Protein AF-A0A497MH89-F1 (afdb_monomer_lite)

Radius of gyration: 19.19 Å; chains: 1; bounding box: 45×51×40 Å

Secondary structure (DSSP, 8-state):
-HHHHHHHHHT----TT---EEEEEEE-TTS--EEEEEEETTSS-----HHHHHHHHHHHSSHHHHHHHHHTTS-B-HHHHHHHHHHHH--HHHHHHHHHHTTSEEE-TTT--EEE-HHHHHHHHHHHHHHHHHHHHHTTS-----

Foldseek 3Di:
DVVVVQVVLVVVPPPPPDKDKDKDWDDDVPDLDIDIDIDIPVDDPDPDDPVVVVLVCVLVVDPLLLVCLVVQQPWAAPVVVCVVDCVPPNDPVVNQVSCVVVVQKDQDDPPRTIHGDPVVVVVNVVVVVVVVVVVVSVPPPPDDDD

Structure (mmCIF, N/CA/C/O backbone):
data_AF-A0A497MH89-F1
#
_entry.id   AF-A0A497MH89-F1
#
loop_
_atom_site.group_PDB
_atom_site.id
_atom_site.type_symbol
_atom_site.label_atom_id
_atom_site.label_alt_id
_atom_site.label_comp_id
_atom_site.label_asym_id
_atom_site.label_entity_id
_atom_site.label_seq_id
_atom_site.pdbx_PDB_ins_code
_atom_site.Cartn_x
_atom_site.Cartn_y
_atom_site.Cartn_z
_atom_site.occupancy
_atom_site.B_iso_or_equiv
_atom_site.auth_seq_id
_atom_site.auth_comp_id
_atom_site.auth_asym_id
_atom_site.auth_atom_id
_atom_site.pdbx_PDB_model_num
ATOM 1 N N . MET A 1 1 ? 23.785 -9.606 -19.431 1.00 60.00 1 MET A N 1
ATOM 2 C CA . MET A 1 1 ? 23.721 -9.889 -17.971 1.00 60.00 1 MET A CA 1
ATOM 3 C C . MET A 1 1 ? 22.308 -9.696 -17.414 1.00 60.00 1 MET A C 1
ATOM 5 O O . MET A 1 1 ? 21.828 -10.592 -16.731 1.00 60.00 1 MET A O 1
ATOM 9 N N . LEU A 1 2 ? 21.614 -8.603 -17.753 1.00 65.38 2 LEU A N 1
ATOM 10 C CA . LEU A 1 2 ? 20.214 -8.354 -17.368 1.00 65.38 2 LEU A CA 1
ATOM 11 C C . LEU A 1 2 ? 19.241 -9.452 -17.816 1.00 65.38 2 LEU A C 1
ATOM 13 O O . LEU A 1 2 ? 18.473 -9.941 -16.995 1.00 65.38 2 LEU A O 1
ATOM 17 N N . ASP A 1 3 ? 19.366 -9.960 -19.045 1.00 69.44 3 ASP A N 1
ATOM 18 C CA . ASP A 1 3 ? 18.550 -11.095 -19.505 1.00 69.44 3 ASP A CA 1
ATOM 19 C C . ASP A 1 3 ? 18.712 -12.339 -18.636 1.00 69.44 3 ASP A C 1
ATOM 21 O O . ASP A 1 3 ? 17.792 -13.137 -18.512 1.00 69.44 3 ASP A O 1
ATOM 25 N N . ARG A 1 4 ? 19.880 -12.531 -18.008 1.00 70.62 4 ARG A N 1
ATOM 26 C CA . ARG A 1 4 ? 20.085 -13.632 -17.061 1.00 70.62 4 ARG A CA 1
ATOM 27 C C . ARG A 1 4 ? 19.300 -13.389 -15.777 1.00 70.62 4 ARG A C 1
ATOM 29 O O . ARG A 1 4 ? 18.689 -14.333 -15.304 1.00 70.62 4 ARG A O 1
ATOM 36 N N . ILE A 1 5 ? 19.269 -12.160 -15.262 1.00 69.56 5 ILE A N 1
ATOM 37 C CA . ILE A 1 5 ? 18.482 -11.781 -14.079 1.00 69.56 5 ILE A CA 1
ATOM 38 C C . ILE A 1 5 ? 16.981 -11.934 -14.364 1.00 69.56 5 ILE A C 1
ATOM 40 O O . ILE A 1 5 ? 16.288 -12.605 -13.606 1.00 69.56 5 ILE A O 1
ATOM 44 N N . PHE A 1 6 ? 16.493 -11.430 -15.500 1.00 73.56 6 PHE A N 1
ATOM 45 C CA . PHE A 1 6 ? 15.094 -11.599 -15.908 1.00 73.56 6 PHE A CA 1
ATOM 46 C C . PHE A 1 6 ? 14.734 -13.069 -16.182 1.00 73.56 6 PHE A C 1
ATOM 48 O O . PHE A 1 6 ? 13.656 -13.529 -15.809 1.00 73.56 6 PHE A O 1
ATOM 55 N N . ARG A 1 7 ? 15.640 -13.856 -16.784 1.00 75.19 7 ARG A N 1
ATOM 56 C CA . ARG A 1 7 ? 15.451 -15.310 -16.937 1.00 75.19 7 ARG A CA 1
ATOM 57 C C . ARG A 1 7 ? 15.469 -16.036 -15.596 1.00 75.19 7 ARG A C 1
ATOM 59 O O . ARG A 1 7 ? 14.688 -16.961 -15.429 1.00 75.19 7 ARG A O 1
ATOM 66 N N . MET A 1 8 ? 16.331 -15.645 -14.659 1.00 70.12 8 MET A N 1
ATOM 67 C CA . MET A 1 8 ? 16.365 -16.210 -13.308 1.00 70.12 8 MET A CA 1
ATOM 68 C C . MET A 1 8 ? 15.074 -15.901 -12.559 1.00 70.12 8 MET A C 1
ATOM 70 O O . MET A 1 8 ? 14.519 -16.811 -11.969 1.00 70.12 8 MET A O 1
ATOM 74 N N . GLN A 1 9 ? 14.545 -14.680 -12.669 1.00 73.25 9 GLN A N 1
ATOM 75 C CA . GLN A 1 9 ? 13.251 -14.303 -12.097 1.00 73.25 9 GLN A CA 1
ATOM 76 C C . GLN A 1 9 ? 12.125 -15.221 -12.595 1.00 73.25 9 GLN A C 1
ATOM 78 O O . GLN A 1 9 ? 11.380 -15.769 -11.791 1.00 73.25 9 GLN A O 1
ATOM 83 N N . LYS A 1 10 ? 12.056 -15.461 -13.911 1.00 68.56 10 LYS A N 1
ATOM 84 C CA . LYS A 1 10 ? 11.076 -16.374 -14.531 1.00 68.56 10 LYS A CA 1
ATOM 85 C C . LYS A 1 10 ? 11.295 -17.849 -14.187 1.00 68.56 10 LYS A C 1
ATOM 87 O O . LYS A 1 10 ? 10.377 -18.647 -14.320 1.00 68.56 10 LYS A O 1
ATOM 92 N N . LYS A 1 11 ? 12.520 -18.209 -13.801 1.00 70.31 11 LYS A N 1
ATOM 93 C CA . LYS A 1 11 ? 12.919 -19.553 -13.368 1.00 70.31 11 LYS A CA 1
ATOM 94 C C . LYS A 1 11 ? 12.973 -19.681 -11.846 1.00 70.31 11 LYS A C 1
ATOM 96 O O . LYS A 1 11 ? 13.449 -20.708 -11.368 1.00 70.31 11 LYS A O 1
ATOM 101 N N . THR A 1 12 ? 12.548 -18.657 -11.098 1.00 64.94 12 THR A N 1
ATOM 102 C CA . THR A 1 12 ? 12.485 -18.720 -9.636 1.00 64.94 12 THR A CA 1
ATOM 103 C C . THR A 1 12 ? 11.597 -19.909 -9.302 1.00 64.94 12 THR A C 1
ATOM 105 O O . THR A 1 12 ? 10.442 -19.905 -9.737 1.00 64.94 12 THR A O 1
ATOM 108 N N . PRO A 1 13 ? 12.122 -20.947 -8.627 1.00 60.12 13 PRO A N 1
ATOM 109 C CA . PRO A 1 13 ? 11.322 -22.115 -8.313 1.00 60.12 13 PRO A CA 1
ATOM 110 C C . PRO A 1 13 ? 10.107 -21.655 -7.515 1.00 60.12 13 PRO A C 1
ATOM 112 O O . PRO A 1 13 ? 10.229 -20.805 -6.629 1.00 60.12 13 PRO A O 1
ATOM 115 N N . THR A 1 14 ? 8.935 -22.180 -7.863 1.00 64.50 14 THR A N 1
ATOM 116 C CA . THR A 1 14 ? 7.748 -22.038 -7.027 1.00 64.50 14 THR A CA 1
ATOM 117 C C . THR A 1 14 ? 8.122 -22.513 -5.631 1.00 64.50 14 THR A C 1
ATOM 119 O O . THR A 1 14 ? 8.507 -23.666 -5.439 1.00 64.50 14 THR A O 1
ATOM 122 N N . VAL A 1 15 ? 8.087 -21.599 -4.664 1.00 72.62 15 VAL A N 1
ATOM 123 C CA . VAL A 1 15 ? 8.239 -21.969 -3.261 1.00 72.62 15 VAL A CA 1
ATOM 124 C C . VAL A 1 15 ? 6.911 -22.595 -2.867 1.00 72.62 15 VAL A C 1
ATOM 126 O O . VAL A 1 15 ? 5.868 -21.954 -2.991 1.00 72.62 15 VAL A O 1
ATOM 129 N N . GLU A 1 16 ? 6.946 -23.871 -2.492 1.00 76.44 16 GLU A N 1
ATOM 130 C CA . GLU A 1 16 ? 5.747 -24.668 -2.243 1.00 76.44 16 GLU A CA 1
ATOM 131 C C . GLU A 1 16 ? 4.806 -23.953 -1.261 1.00 76.44 16 GLU A C 1
ATOM 133 O O . GLU A 1 16 ? 5.220 -23.523 -0.185 1.00 76.44 16 GLU A O 1
ATOM 138 N N . GLY A 1 17 ? 3.547 -23.774 -1.671 1.00 78.00 17 GLY A N 1
ATOM 139 C CA . GLY A 1 17 ? 2.521 -23.100 -0.872 1.00 78.00 17 GLY A CA 1
ATOM 140 C C . GLY A 1 17 ? 2.512 -21.566 -0.923 1.00 78.00 17 GLY A C 1
ATOM 141 O O . GLY A 1 17 ? 1.714 -20.969 -0.202 1.00 78.00 17 GLY A O 1
ATOM 142 N N . TYR A 1 18 ? 3.340 -20.913 -1.751 1.00 80.56 18 TYR A N 1
ATOM 143 C CA . TYR A 1 18 ? 3.378 -19.448 -1.856 1.00 80.56 18 TYR A CA 1
ATOM 144 C C . TYR A 1 18 ? 3.125 -18.926 -3.272 1.00 80.56 18 TYR A C 1
ATOM 146 O O . TYR A 1 18 ? 3.789 -19.317 -4.234 1.00 80.56 18 TYR A O 1
ATOM 154 N N . ASP A 1 19 ? 2.251 -17.924 -3.360 1.00 82.81 19 ASP A N 1
ATOM 155 C CA . ASP A 1 19 ? 2.195 -17.020 -4.502 1.00 82.81 19 ASP A CA 1
ATOM 156 C C . ASP A 1 19 ? 3.253 -15.921 -4.349 1.00 82.81 19 ASP A C 1
ATOM 158 O O . ASP A 1 19 ? 3.323 -15.218 -3.337 1.00 82.81 19 ASP A O 1
ATOM 162 N N . ILE A 1 20 ? 4.100 -15.770 -5.363 1.00 81.94 20 ILE A N 1
ATOM 163 C CA . ILE A 1 20 ? 5.219 -14.835 -5.386 1.00 81.94 20 ILE A CA 1
ATOM 164 C C . ILE A 1 20 ? 4.952 -13.793 -6.462 1.00 81.94 20 ILE A C 1
ATOM 166 O O . ILE A 1 20 ? 4.691 -14.139 -7.611 1.00 81.94 20 ILE A O 1
ATOM 170 N N . TRP A 1 21 ? 5.104 -12.517 -6.109 1.00 84.88 21 TRP A N 1
ATOM 171 C CA . TRP A 1 21 ? 5.165 -11.393 -7.042 1.00 84.88 21 TRP A CA 1
ATOM 172 C C . TRP A 1 21 ? 6.534 -10.737 -6.941 1.00 84.88 21 TRP A C 1
ATOM 174 O O . TRP A 1 21 ? 7.057 -10.528 -5.847 1.00 84.88 21 TRP A O 1
ATOM 184 N N . SER A 1 22 ? 7.123 -10.385 -8.079 1.00 83.38 22 SER A N 1
ATOM 185 C CA . SER A 1 22 ? 8.404 -9.687 -8.111 1.00 83.38 22 SER A CA 1
ATOM 186 C C . SER A 1 22 ? 8.448 -8.659 -9.231 1.00 83.38 22 SER A C 1
ATOM 188 O O . SER A 1 22 ? 7.944 -8.875 -10.334 1.00 83.38 22 SER A O 1
ATOM 190 N N . VAL A 1 23 ? 9.084 -7.532 -8.931 1.00 85.94 23 VAL A N 1
ATOM 191 C CA . VAL A 1 23 ? 9.356 -6.448 -9.870 1.00 85.94 23 VAL A CA 1
ATOM 192 C C . VAL A 1 23 ? 10.864 -6.253 -9.899 1.00 85.94 23 VAL A C 1
ATOM 194 O O . VAL A 1 23 ? 11.498 -6.141 -8.852 1.00 85.94 23 VAL A O 1
ATOM 197 N N . ILE A 1 24 ? 11.438 -6.230 -11.096 1.00 84.62 24 ILE A N 1
ATOM 198 C CA . ILE A 1 24 ? 12.845 -5.921 -11.318 1.00 84.62 24 ILE A CA 1
ATOM 199 C C . ILE A 1 24 ? 12.916 -4.576 -12.010 1.00 84.62 24 ILE A C 1
ATOM 201 O O . ILE A 1 24 ? 12.303 -4.365 -13.055 1.00 84.62 24 ILE A O 1
ATOM 205 N N . ILE A 1 25 ? 13.689 -3.679 -11.414 1.00 87.06 25 ILE A N 1
ATOM 206 C CA . ILE A 1 25 ? 14.030 -2.389 -11.990 1.00 87.06 25 ILE A CA 1
ATOM 207 C C . ILE A 1 25 ? 15.541 -2.270 -11.909 1.00 87.06 25 ILE A C 1
ATOM 209 O O . ILE A 1 25 ? 16.116 -2.331 -10.823 1.00 87.06 25 ILE A O 1
ATOM 213 N N . ALA A 1 26 ? 16.184 -2.141 -13.061 1.00 86.62 26 ALA A N 1
ATOM 214 C CA . ALA A 1 26 ? 17.627 -2.078 -13.157 1.00 86.62 26 ALA A CA 1
ATOM 215 C C . ALA A 1 26 ? 18.036 -0.885 -14.011 1.00 86.62 26 ALA A C 1
ATOM 217 O O . ALA A 1 26 ? 17.551 -0.710 -15.125 1.00 86.62 26 ALA A O 1
ATOM 218 N N . LYS A 1 27 ? 18.948 -0.074 -13.482 1.00 86.19 27 LYS A N 1
ATOM 219 C CA . LYS A 1 27 ? 19.588 1.024 -14.200 1.00 86.19 27 LYS A CA 1
ATOM 220 C C . LYS A 1 27 ? 21.017 0.612 -14.523 1.00 86.19 27 LYS A C 1
ATOM 222 O O . LYS A 1 27 ? 21.725 0.118 -13.645 1.00 86.19 27 LYS A O 1
ATOM 227 N N . GLU A 1 28 ? 21.445 0.829 -15.756 1.00 84.44 28 GLU A N 1
ATOM 228 C CA . GLU A 1 28 ? 22.837 0.612 -16.135 1.00 84.44 28 GLU A CA 1
ATOM 229 C C . GLU A 1 28 ? 23.758 1.629 -15.428 1.00 84.44 28 GLU A C 1
ATOM 231 O O . GLU A 1 28 ? 23.399 2.795 -15.200 1.00 84.44 28 GLU A O 1
ATOM 236 N N . ARG A 1 29 ? 24.944 1.171 -15.003 1.00 78.75 29 ARG A N 1
ATOM 237 C CA . ARG A 1 29 ? 25.930 2.045 -14.352 1.00 78.75 29 ARG A CA 1
ATOM 238 C C . ARG A 1 29 ? 26.39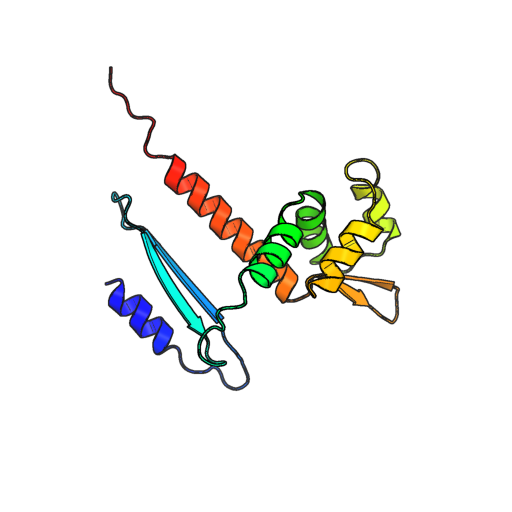2 3.078 -15.388 1.00 78.75 29 ARG A C 1
ATOM 240 O O . ARG A 1 29 ? 26.641 2.718 -16.528 1.00 78.75 29 ARG A O 1
ATOM 247 N N . ASP A 1 30 ? 26.398 4.353 -15.005 1.00 82.00 30 ASP A N 1
ATOM 248 C CA . ASP A 1 30 ? 26.803 5.488 -15.859 1.00 82.00 30 ASP A CA 1
ATOM 249 C C . ASP A 1 30 ? 25.933 5.769 -17.103 1.00 82.00 30 ASP A C 1
ATOM 251 O O . ASP A 1 30 ? 26.228 6.674 -17.876 1.00 82.00 30 ASP A O 1
ATOM 255 N N . SER A 1 31 ? 24.797 5.081 -17.251 1.00 80.31 31 SER A N 1
ATOM 256 C CA . SER A 1 31 ? 23.819 5.298 -18.325 1.00 80.31 31 SER A CA 1
ATOM 257 C C . SER A 1 31 ? 22.454 5.710 -17.751 1.00 80.31 31 SER A C 1
ATOM 259 O O . SER A 1 31 ? 22.086 5.265 -16.654 1.00 80.31 31 SER A O 1
ATOM 261 N N . PRO A 1 32 ? 21.678 6.574 -18.435 1.00 78.44 32 PRO A N 1
ATOM 262 C CA . PRO A 1 32 ? 20.311 6.899 -18.029 1.00 78.44 32 PRO A CA 1
ATOM 263 C C . PRO A 1 32 ? 19.327 5.755 -18.324 1.00 78.44 32 PRO A C 1
ATOM 265 O O . PRO A 1 32 ? 18.171 5.831 -17.915 1.00 78.44 32 PRO A O 1
ATOM 268 N N . HIS A 1 33 ? 19.762 4.705 -19.029 1.00 82.88 33 HIS A N 1
ATOM 269 C CA . HIS A 1 33 ? 18.898 3.607 -19.433 1.00 82.88 33 HIS A CA 1
ATOM 270 C C . HIS A 1 33 ? 18.422 2.781 -18.229 1.00 82.88 33 HIS A C 1
ATOM 272 O O . HIS A 1 33 ? 19.213 2.349 -17.382 1.00 82.88 33 HIS A O 1
ATOM 278 N N . VAL A 1 34 ? 17.109 2.543 -18.185 1.00 84.56 34 VAL A N 1
ATOM 279 C CA . VAL A 1 34 ? 16.436 1.722 -17.177 1.00 84.56 34 VAL A CA 1
ATOM 280 C C . VAL A 1 34 ? 15.702 0.590 -17.881 1.00 84.56 34 VAL A C 1
ATOM 282 O O . VAL A 1 34 ? 14.885 0.825 -18.767 1.00 84.56 34 VAL A O 1
ATOM 285 N N . SER A 1 35 ? 15.962 -0.637 -17.447 1.00 85.88 35 SER A N 1
ATOM 286 C CA . SER A 1 35 ? 15.225 -1.830 -17.851 1.00 85.88 35 SER A CA 1
ATOM 287 C C . SER A 1 35 ? 14.308 -2.278 -16.716 1.00 85.88 35 SER A C 1
ATOM 289 O O . SER A 1 35 ? 14.693 -2.256 -15.543 1.00 85.88 35 SER A O 1
ATOM 291 N N . THR A 1 36 ? 13.098 -2.716 -17.056 1.00 86.75 36 THR A N 1
ATOM 292 C CA . THR A 1 36 ? 12.097 -3.168 -16.083 1.00 86.75 36 THR A CA 1
ATOM 293 C C . THR A 1 36 ? 11.527 -4.533 -16.460 1.00 86.75 36 THR A C 1
ATOM 295 O O . THR A 1 36 ? 11.570 -4.952 -17.615 1.00 86.75 36 THR A O 1
ATOM 298 N N . GLY A 1 37 ? 11.000 -5.248 -15.469 1.00 82.88 37 GLY A N 1
ATOM 299 C CA . GLY A 1 37 ? 10.315 -6.521 -15.662 1.00 82.88 37 GLY A CA 1
ATOM 300 C C . GLY A 1 37 ? 9.488 -6.904 -14.441 1.00 82.88 37 GLY A C 1
ATOM 301 O O . GLY A 1 37 ? 9.749 -6.449 -13.328 1.00 82.88 37 GLY A O 1
ATOM 302 N N . CYS A 1 38 ? 8.479 -7.74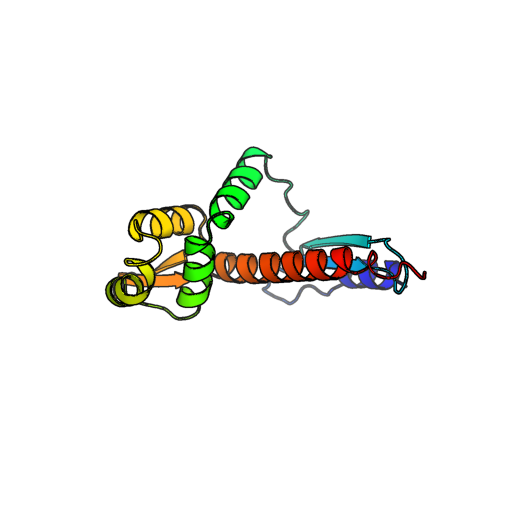4 -14.641 1.00 82.81 38 CYS A N 1
ATOM 303 C CA . CYS A 1 38 ? 7.643 -8.270 -13.569 1.00 82.81 38 CYS A CA 1
ATOM 304 C C . CYS A 1 38 ? 7.400 -9.771 -13.756 1.00 82.81 38 CYS A C 1
ATOM 306 O O . CYS A 1 38 ? 7.473 -10.296 -14.869 1.00 82.81 38 CYS A O 1
ATOM 308 N N . PHE A 1 39 ? 7.143 -10.460 -12.650 1.00 81.88 39 PHE A N 1
ATOM 309 C CA . PHE A 1 39 ? 6.850 -11.887 -12.619 1.00 81.88 39 PHE A CA 1
ATOM 310 C C . PHE A 1 39 ? 5.879 -12.191 -11.483 1.00 81.88 39 PHE A C 1
ATOM 312 O O . PHE A 1 39 ? 5.987 -11.607 -10.401 1.00 81.88 39 PHE A O 1
ATOM 319 N N . SER A 1 40 ? 4.962 -13.124 -11.728 1.00 82.88 40 SER A N 1
ATOM 320 C CA . SER A 1 40 ? 4.098 -13.690 -10.703 1.00 82.88 40 SER A CA 1
ATOM 321 C C . SER A 1 40 ? 3.960 -15.200 -10.895 1.00 82.88 40 SER A C 1
ATOM 323 O O . SER A 1 40 ? 3.807 -15.662 -12.025 1.00 82.88 40 SER A O 1
ATOM 325 N N . THR A 1 41 ? 4.022 -15.970 -9.805 1.00 81.56 41 THR A N 1
ATOM 326 C CA . THR A 1 41 ? 3.714 -17.414 -9.832 1.00 81.56 41 THR A CA 1
ATOM 327 C C . THR A 1 41 ? 2.212 -17.686 -9.823 1.00 81.56 41 THR A C 1
ATOM 329 O O . THR A 1 41 ? 1.801 -18.765 -10.233 1.00 81.56 41 THR A O 1
ATOM 332 N N . ALA A 1 42 ? 1.398 -16.700 -9.429 1.00 79.00 42 ALA A N 1
ATOM 333 C CA . ALA A 1 42 ? -0.062 -16.786 -9.423 1.00 79.00 42 ALA A CA 1
ATOM 334 C C . ALA A 1 42 ? -0.687 -16.631 -10.828 1.00 79.00 42 ALA A C 1
ATOM 336 O O . ALA A 1 42 ? -1.907 -16.669 -10.972 1.00 79.00 42 ALA A O 1
ATOM 337 N N . GLY A 1 43 ? 0.131 -16.421 -11.869 1.00 73.69 43 GLY A N 1
ATOM 338 C CA . GLY A 1 43 ? -0.305 -16.242 -13.255 1.00 73.69 43 GLY A CA 1
ATOM 339 C C . GLY A 1 43 ? 0.252 -14.976 -13.907 1.00 73.69 43 GLY A C 1
ATOM 340 O O . GLY A 1 43 ? 1.148 -14.317 -13.380 1.00 73.69 43 GLY A O 1
ATOM 341 N N . ILE A 1 44 ? -0.267 -14.631 -15.089 1.00 63.78 44 ILE A N 1
ATOM 342 C CA . ILE A 1 44 ? 0.091 -13.376 -15.765 1.00 63.78 44 ILE A CA 1
ATOM 343 C C . ILE A 1 44 ? -0.333 -12.218 -14.850 1.00 63.78 44 ILE A C 1
ATOM 345 O O . ILE A 1 44 ? -1.490 -12.209 -14.422 1.00 63.78 44 ILE A O 1
ATOM 349 N N . PRO A 1 45 ? 0.557 -11.249 -14.547 1.00 66.62 45 PRO A N 1
ATOM 350 C CA . PRO A 1 45 ? 0.172 -10.048 -13.825 1.00 66.62 45 PRO A CA 1
ATOM 351 C C . PRO A 1 45 ? -1.042 -9.431 -14.512 1.00 66.62 45 PRO A C 1
ATOM 353 O O . PRO A 1 45 ? -0.969 -9.027 -15.672 1.00 66.62 45 PRO A O 1
ATOM 356 N N . HIS A 1 46 ? -2.174 -9.433 -13.814 1.00 68.94 46 HIS A N 1
ATOM 357 C CA . HIS A 1 46 ? -3.383 -8.805 -14.310 1.00 68.94 46 HIS A CA 1
ATOM 358 C C . HIS A 1 46 ? -3.055 -7.341 -14.611 1.00 68.94 46 HIS A C 1
ATOM 360 O O . HIS A 1 46 ? -2.435 -6.677 -13.780 1.00 68.94 46 HIS A O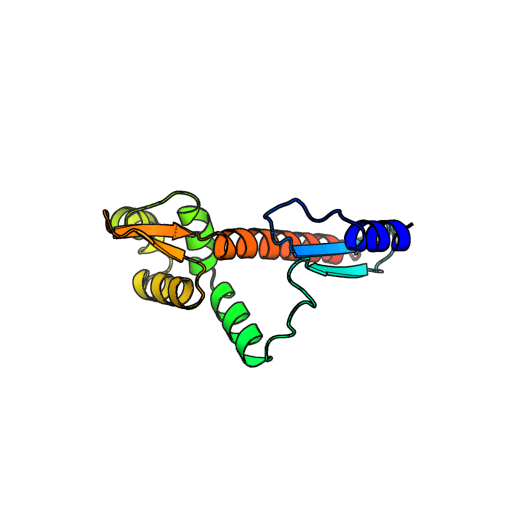 1
ATOM 366 N N . ASN A 1 47 ? -3.442 -6.852 -15.788 1.00 81.06 47 ASN A N 1
ATOM 367 C CA . ASN A 1 47 ? -3.429 -5.426 -16.090 1.00 81.06 47 ASN A CA 1
ATOM 368 C C . ASN A 1 47 ? -4.785 -4.875 -15.644 1.00 81.06 47 ASN A C 1
ATOM 370 O O . ASN A 1 47 ? -5.744 -4.977 -16.412 1.00 81.06 47 ASN A O 1
ATOM 374 N N . PRO A 1 48 ? -4.916 -4.380 -14.397 1.00 85.56 48 PRO A N 1
ATOM 375 C CA . PRO A 1 48 ? -6.173 -3.816 -13.939 1.00 85.56 48 PRO A CA 1
ATOM 376 C C . PRO A 1 48 ? -6.602 -2.642 -14.825 1.00 85.56 48 PRO A C 1
ATOM 378 O O . PRO A 1 48 ? -5.741 -1.969 -15.406 1.00 85.56 48 PRO A O 1
ATOM 381 N N . PRO A 1 49 ? -7.916 -2.377 -14.909 1.00 91.69 49 PRO A N 1
ATOM 382 C CA . PRO A 1 49 ? -8.436 -1.189 -15.566 1.00 91.69 49 PRO A CA 1
ATOM 383 C C . PRO A 1 49 ? -7.728 0.090 -15.081 1.00 91.69 49 PRO A C 1
ATOM 385 O O . PRO A 1 49 ? -7.370 0.186 -13.898 1.00 91.69 49 PRO A O 1
ATOM 388 N N . PRO A 1 50 ? -7.524 1.093 -15.954 1.00 93.56 50 PRO A N 1
ATOM 389 C CA . PRO A 1 50 ? -6.913 2.368 -15.576 1.00 93.56 50 PRO A CA 1
ATOM 390 C C . PRO A 1 50 ? -7.574 3.039 -14.366 1.00 93.56 50 PRO A C 1
ATOM 392 O O . PRO A 1 50 ? -6.888 3.657 -13.553 1.00 93.56 50 PRO A O 1
ATOM 395 N N . GLU A 1 51 ? -8.887 2.889 -14.211 1.00 94.12 51 GLU A N 1
ATOM 396 C CA . GLU A 1 51 ? -9.674 3.433 -13.105 1.00 94.12 51 GLU A CA 1
ATOM 397 C C . GLU A 1 51 ? -9.253 2.827 -11.762 1.00 94.12 51 GLU A C 1
ATOM 399 O O . GLU A 1 51 ? -9.110 3.543 -10.770 1.00 94.12 51 GLU A O 1
ATOM 404 N N . ASP A 1 52 ? -8.982 1.522 -11.725 1.00 91.00 52 ASP A N 1
ATOM 405 C CA . ASP A 1 52 ? -8.528 0.831 -10.517 1.00 91.00 52 ASP A CA 1
ATOM 406 C C . ASP A 1 52 ? -7.109 1.261 -10.134 1.00 91.00 52 ASP A C 1
ATOM 408 O O . ASP A 1 52 ? -6.819 1.494 -8.955 1.00 91.00 52 ASP A O 1
ATOM 412 N N . LEU A 1 53 ? -6.233 1.447 -11.127 1.00 91.88 53 LEU A N 1
ATOM 413 C CA . LEU A 1 53 ? -4.894 2.002 -10.917 1.00 91.88 53 LEU A CA 1
ATOM 414 C C . LEU A 1 53 ? -4.955 3.441 -10.401 1.00 91.88 53 LEU A C 1
ATOM 416 O O . LEU A 1 53 ? -4.230 3.791 -9.468 1.00 91.88 53 LEU A O 1
ATOM 420 N N . ALA A 1 54 ? -5.831 4.267 -10.972 1.00 93.88 54 ALA A N 1
ATOM 421 C CA . ALA A 1 54 ? -6.040 5.638 -10.531 1.00 93.88 54 ALA A CA 1
ATOM 422 C C . ALA A 1 54 ? -6.576 5.678 -9.096 1.00 93.88 54 ALA A C 1
ATOM 424 O O . ALA A 1 54 ? -6.062 6.437 -8.279 1.00 93.88 54 ALA A O 1
ATOM 425 N N . ASN A 1 55 ? -7.535 4.818 -8.749 1.00 91.94 55 ASN A N 1
ATOM 426 C CA . ASN A 1 55 ? -8.056 4.692 -7.388 1.00 91.94 55 ASN A CA 1
ATOM 427 C C . ASN A 1 55 ? -6.968 4.265 -6.393 1.00 91.94 55 ASN A C 1
ATOM 429 O O . ASN A 1 55 ? -6.869 4.831 -5.301 1.00 91.94 55 ASN A O 1
ATOM 433 N N . LEU A 1 56 ? -6.110 3.314 -6.774 1.00 92.69 56 LEU A N 1
ATOM 434 C CA . LEU A 1 56 ? -4.956 2.901 -5.978 1.00 92.69 56 LEU A CA 1
ATOM 435 C C . LEU A 1 56 ? -3.960 4.051 -5.771 1.00 92.69 56 LEU A C 1
ATOM 437 O O . LEU A 1 56 ? -3.540 4.313 -4.641 1.00 92.69 56 LEU A O 1
ATOM 441 N N . ALA A 1 57 ? -3.610 4.767 -6.839 1.00 94.06 57 ALA A N 1
ATOM 442 C CA . ALA A 1 57 ? -2.720 5.921 -6.770 1.00 94.06 57 ALA A CA 1
ATOM 443 C C . ALA A 1 57 ? -3.324 7.035 -5.902 1.00 94.06 57 ALA A C 1
ATOM 445 O O . ALA A 1 57 ? -2.663 7.553 -4.999 1.00 94.06 57 ALA A O 1
ATOM 446 N N . LEU A 1 58 ? -4.608 7.340 -6.100 1.00 93.88 58 LEU A N 1
ATOM 447 C CA . LEU A 1 58 ? -5.362 8.294 -5.296 1.00 93.88 58 LEU A CA 1
ATOM 448 C C . LEU A 1 58 ? -5.423 7.879 -3.834 1.00 93.88 58 LEU A C 1
ATOM 450 O O . LEU A 1 58 ? -5.422 8.767 -2.993 1.00 93.88 58 LEU A O 1
ATOM 454 N N . ALA A 1 59 ? -5.448 6.587 -3.499 1.00 94.19 59 ALA A N 1
ATOM 455 C CA . ALA A 1 59 ? -5.392 6.108 -2.119 1.00 94.19 59 ALA A CA 1
ATOM 456 C C . ALA A 1 59 ? -4.036 6.375 -1.444 1.00 94.19 59 ALA A C 1
ATOM 458 O O . ALA A 1 59 ? -3.975 6.604 -0.23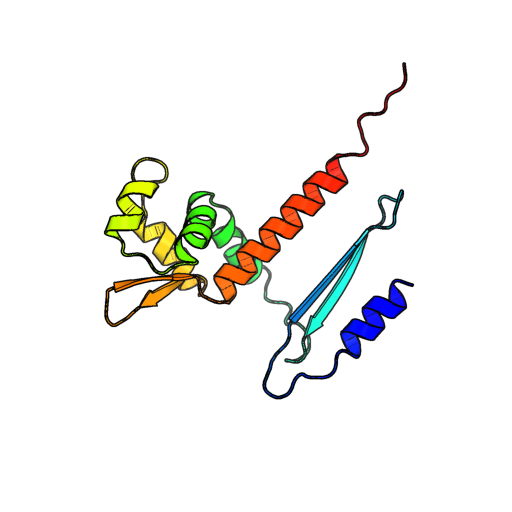7 1.00 94.19 59 ALA A O 1
ATOM 459 N N . LEU A 1 60 ? -2.952 6.398 -2.215 1.00 95.44 60 LEU A N 1
ATOM 460 C CA . LEU A 1 60 ? -1.590 6.597 -1.716 1.00 95.44 60 LEU A CA 1
ATOM 461 C C . LEU A 1 60 ? -1.110 8.053 -1.820 1.00 95.44 60 LEU A C 1
ATOM 463 O O . LEU A 1 60 ? -0.172 8.443 -1.133 1.00 95.44 60 LEU A O 1
ATOM 467 N N . ALA A 1 61 ? -1.782 8.895 -2.605 1.00 93.62 61 ALA A N 1
ATOM 468 C CA . ALA A 1 61 ? -1.339 10.257 -2.903 1.00 93.62 61 ALA A CA 1
ATOM 469 C C . ALA A 1 61 ? -1.341 11.237 -1.710 1.00 93.62 61 ALA A C 1
ATOM 471 O O . ALA A 1 61 ? -0.761 12.313 -1.811 1.00 93.62 61 ALA A O 1
ATOM 472 N N . HIS A 1 62 ? -1.983 10.909 -0.577 1.00 94.12 62 HIS A N 1
ATOM 473 C CA . HIS A 1 62 ? -2.063 11.842 0.561 1.00 94.12 62 HIS A CA 1
ATOM 474 C C . HIS A 1 62 ? -1.050 11.479 1.657 1.00 94.12 62 HIS A C 1
ATOM 476 O O . HIS A 1 62 ? -1.090 10.338 2.135 1.00 94.12 62 HIS A O 1
ATOM 482 N N . PRO A 1 63 ? -0.228 12.430 2.147 1.00 93.00 63 PRO A N 1
ATOM 483 C CA . PRO A 1 63 ? 0.811 12.170 3.147 1.00 93.00 63 PRO A CA 1
ATOM 484 C C . PRO A 1 63 ? 0.301 11.470 4.409 1.00 93.00 63 PRO A C 1
ATOM 486 O O . PRO A 1 63 ? 0.941 10.540 4.894 1.00 93.00 63 PRO A O 1
ATOM 489 N N . ALA A 1 64 ? -0.886 11.850 4.898 1.00 93.00 64 ALA A N 1
ATOM 490 C CA . ALA A 1 64 ? -1.486 11.230 6.080 1.00 93.00 64 ALA A CA 1
ATOM 491 C C . ALA A 1 64 ? -1.650 9.710 5.928 1.00 93.00 64 ALA A C 1
ATOM 493 O O . ALA A 1 64 ? -1.353 8.956 6.846 1.00 93.00 64 ALA A O 1
ATOM 494 N N . ARG A 1 65 ? -2.059 9.235 4.746 1.00 94.81 65 ARG A N 1
ATOM 495 C CA . ARG A 1 65 ? -2.263 7.801 4.495 1.00 94.81 65 ARG A CA 1
ATOM 496 C C . ARG A 1 65 ? -0.939 7.042 4.464 1.00 94.81 65 ARG A C 1
ATOM 498 O O . ARG A 1 65 ? -0.863 5.938 4.992 1.00 94.81 65 ARG A O 1
ATOM 505 N N . ILE A 1 66 ? 0.120 7.660 3.946 1.00 94.88 66 ILE A N 1
ATOM 506 C CA . ILE A 1 66 ? 1.470 7.083 3.979 1.00 94.88 66 ILE A CA 1
ATOM 507 C C . ILE A 1 66 ? 1.993 6.982 5.412 1.00 94.88 66 ILE A C 1
ATOM 509 O O . ILE A 1 66 ? 2.557 5.958 5.792 1.00 94.88 66 ILE A O 1
ATOM 513 N N . ILE A 1 67 ? 1.778 8.017 6.227 1.00 93.81 67 ILE A N 1
ATOM 514 C CA . ILE A 1 67 ? 2.162 7.992 7.642 1.00 93.81 67 ILE A CA 1
ATOM 515 C C . ILE A 1 67 ? 1.344 6.931 8.386 1.00 93.81 67 ILE A C 1
ATOM 517 O O . ILE A 1 67 ? 1.925 6.158 9.138 1.00 93.81 67 ILE A O 1
ATOM 521 N N . LEU A 1 68 ? 0.036 6.808 8.120 1.00 94.75 68 LEU A N 1
ATOM 522 C CA . LEU A 1 68 ? -0.800 5.791 8.765 1.00 94.75 68 LEU A CA 1
ATOM 523 C C . LEU A 1 68 ? -0.284 4.393 8.458 1.00 94.75 68 LEU A C 1
ATOM 525 O O . LEU A 1 68 ? -0.127 3.596 9.371 1.00 94.75 68 LEU A O 1
ATOM 529 N N . LEU A 1 69 ? 0.046 4.097 7.200 1.00 95.75 69 LEU A N 1
ATOM 530 C CA . LEU A 1 69 ? 0.615 2.798 6.849 1.00 95.75 69 LEU A CA 1
ATOM 531 C C . LEU A 1 69 ? 1.937 2.523 7.582 1.00 95.75 69 LEU A C 1
ATOM 533 O O . LEU A 1 69 ? 2.208 1.372 7.919 1.00 95.75 69 LEU A O 1
ATOM 537 N N . ARG A 1 70 ? 2.761 3.552 7.841 1.00 95.00 70 ARG A N 1
ATOM 538 C CA . ARG A 1 70 ? 4.021 3.409 8.594 1.00 95.00 70 ARG A CA 1
ATOM 539 C C . ARG A 1 70 ? 3.758 3.119 10.068 1.00 95.00 70 ARG A C 1
ATOM 541 O O . ARG A 1 70 ? 4.329 2.171 10.601 1.00 95.00 70 ARG A O 1
ATOM 548 N N . GLU A 1 71 ? 2.874 3.893 10.690 1.00 94.06 71 GLU A N 1
ATOM 549 C CA . GLU A 1 71 ? 2.492 3.740 12.097 1.00 94.06 71 GLU A CA 1
ATOM 550 C C . GLU A 1 71 ? 1.804 2.397 12.362 1.00 94.06 71 GLU A C 1
ATOM 552 O O . GLU A 1 71 ? 2.071 1.746 13.370 1.00 94.06 71 GLU A O 1
ATOM 557 N N . LEU A 1 72 ? 0.960 1.957 11.427 1.00 95.75 72 LEU A N 1
ATOM 558 C CA . LEU A 1 72 ? 0.156 0.741 11.528 1.00 95.75 72 LEU A CA 1
ATOM 559 C C . LEU A 1 72 ? 0.912 -0.536 11.146 1.00 95.75 72 LEU A C 1
ATOM 561 O O . LEU A 1 72 ? 0.309 -1.609 11.119 1.00 95.75 72 LEU A O 1
ATOM 565 N N . ARG A 1 73 ? 2.228 -0.470 10.892 1.00 94.62 73 ARG A N 1
ATOM 566 C CA . ARG A 1 73 ? 3.072 -1.681 10.846 1.00 94.62 73 ARG A CA 1
ATOM 567 C C . ARG A 1 73 ? 3.022 -2.449 12.168 1.00 94.62 73 ARG A C 1
ATOM 569 O O . ARG A 1 73 ? 3.215 -3.660 12.175 1.00 94.62 73 ARG A O 1
ATOM 576 N N . VAL A 1 74 ? 2.748 -1.738 13.260 1.00 93.06 74 VAL A N 1
ATOM 577 C CA . VAL A 1 74 ? 2.371 -2.292 14.559 1.00 93.06 74 VAL A CA 1
ATOM 578 C C . VAL A 1 74 ? 0.909 -1.929 14.803 1.00 93.06 74 VAL A C 1
ATOM 580 O O . VAL A 1 74 ? 0.503 -0.803 14.533 1.00 93.06 74 VAL A O 1
ATOM 583 N N . SER A 1 75 ? 0.102 -2.868 15.299 1.00 94.25 75 SER A N 1
ATOM 584 C CA . SER A 1 75 ? -1.321 -2.615 15.553 1.00 94.25 75 SER A CA 1
ATOM 585 C C . SER A 1 75 ? -1.513 -1.495 16.590 1.00 94.25 75 SER A C 1
ATOM 587 O O . SER A 1 75 ? -0.938 -1.595 17.680 1.00 94.25 75 SER A O 1
ATOM 589 N N . LYS A 1 76 ? -2.354 -0.494 16.309 1.00 94.62 76 LYS A N 1
ATOM 590 C CA . LYS A 1 76 ? -2.636 0.637 17.219 1.00 94.62 76 LYS A CA 1
ATOM 591 C C . LYS A 1 76 ? -4.130 0.891 17.390 1.00 94.62 76 LYS A C 1
ATOM 593 O O . LYS A 1 76 ? -4.913 0.665 16.468 1.00 94.62 76 LYS A O 1
ATOM 598 N N . TYR A 1 77 ? -4.532 1.379 18.558 1.00 93.12 77 TYR A N 1
ATOM 599 C CA . TYR A 1 77 ? -5.873 1.910 18.792 1.00 93.12 77 TYR A CA 1
ATOM 600 C C . TYR A 1 77 ? -6.055 3.271 18.116 1.00 93.12 77 TYR A C 1
ATOM 602 O O . TYR A 1 77 ? -5.099 4.010 17.889 1.00 93.12 77 TYR A O 1
ATOM 610 N N . VAL A 1 78 ? -7.310 3.637 17.850 1.00 91.12 78 VAL A N 1
ATOM 611 C CA . VAL A 1 78 ? -7.644 4.945 17.269 1.00 91.12 78 VAL A CA 1
ATOM 612 C C . VAL A 1 78 ? -7.172 6.092 18.157 1.00 91.12 78 VAL A C 1
ATOM 614 O O . VAL A 1 78 ? -6.561 7.024 17.653 1.00 91.12 78 VAL A O 1
ATOM 617 N N . SER A 1 79 ? -7.351 5.986 19.474 1.00 90.06 79 SER A N 1
ATOM 618 C CA . SER A 1 79 ? -6.907 7.006 20.432 1.00 90.06 79 SER A CA 1
ATOM 619 C C . SER A 1 79 ? -5.390 7.229 20.427 1.00 90.06 79 SER A C 1
ATOM 621 O O . SER A 1 79 ? -4.926 8.331 20.709 1.00 90.06 79 SER A O 1
ATOM 623 N N . GLU A 1 80 ? -4.598 6.204 20.095 1.00 90.81 80 GLU A N 1
ATOM 624 C CA . GLU A 1 80 ? -3.148 6.337 19.921 1.00 90.81 80 GLU A CA 1
ATOM 625 C C . GLU A 1 80 ? -2.811 7.074 18.624 1.00 90.81 80 GLU A C 1
ATOM 627 O O . GLU A 1 80 ? -1.896 7.891 18.601 1.00 90.81 80 GLU A O 1
ATOM 632 N N . LEU A 1 81 ? -3.563 6.805 17.553 1.00 90.25 81 LEU A N 1
ATOM 633 C CA . LEU A 1 81 ? -3.391 7.475 16.267 1.00 90.25 81 LEU A CA 1
ATOM 634 C C . LEU A 1 81 ? -3.816 8.942 16.349 1.00 90.25 81 LEU A C 1
ATOM 636 O O . LEU A 1 81 ? -3.079 9.795 15.871 1.00 90.25 81 LEU A O 1
ATOM 640 N N . GLU A 1 82 ? -4.953 9.252 16.979 1.00 87.81 82 GLU A N 1
ATOM 641 C CA . GLU A 1 82 ? -5.480 10.619 17.115 1.00 87.81 82 GLU A CA 1
ATOM 642 C C . GLU A 1 82 ? -4.476 11.557 17.785 1.00 87.81 82 GLU A C 1
ATOM 644 O O . GLU A 1 82 ? -4.264 12.662 17.292 1.00 87.81 82 GLU A O 1
ATOM 649 N N . LYS A 1 83 ? -3.771 11.089 18.824 1.00 81.25 83 LYS A N 1
ATOM 650 C CA . LYS A 1 83 ? -2.708 11.860 19.492 1.00 81.25 83 LYS A CA 1
ATOM 651 C C . LYS A 1 83 ? -1.587 12.299 18.549 1.00 81.25 83 LYS A C 1
ATOM 653 O O . LYS A 1 83 ? -0.944 13.307 18.798 1.00 81.25 83 LYS A O 1
ATOM 658 N N . THR A 1 84 ? -1.305 11.525 17.502 1.00 73.19 84 THR A N 1
ATOM 659 C CA . THR A 1 84 ? -0.224 11.807 16.543 1.00 73.19 84 THR A CA 1
ATOM 660 C C . THR A 1 84 ? -0.741 12.450 15.253 1.00 73.19 84 THR A C 1
ATOM 662 O O . THR A 1 84 ? 0.009 13.129 14.554 1.00 73.19 84 THR A O 1
ATOM 665 N N . PHE A 1 85 ? -2.014 12.230 14.911 1.00 78.75 85 PHE A N 1
ATOM 666 C CA . PHE A 1 85 ? -2.588 12.580 13.611 1.00 78.75 85 PHE A CA 1
ATOM 667 C C . PHE A 1 85 ? -3.484 13.808 13.608 1.00 78.75 85 PHE A C 1
ATOM 669 O O . PHE A 1 85 ? -3.486 14.537 12.609 1.00 78.75 85 PHE A O 1
ATOM 676 N N . SER A 1 86 ? -4.277 14.005 14.661 1.00 71.50 86 SER A N 1
ATOM 677 C CA . SER A 1 86 ? -5.388 14.958 14.631 1.00 71.50 86 SER A CA 1
ATOM 678 C C . SER A 1 86 ? -4.905 16.392 14.435 1.00 71.50 86 SER A C 1
ATOM 680 O O . SER A 1 86 ? -5.497 17.116 13.639 1.00 71.50 86 SER A O 1
ATOM 682 N N . ASP A 1 87 ? -3.769 16.749 15.031 1.00 70.75 87 ASP A N 1
ATOM 683 C CA . ASP A 1 87 ? -3.225 18.109 14.973 1.00 70.75 87 ASP A CA 1
ATOM 684 C C . ASP A 1 87 ? -2.660 18.486 13.595 1.00 70.75 87 ASP A C 1
ATOM 686 O O . ASP A 1 87 ? -2.542 19.666 13.273 1.00 70.75 87 ASP A O 1
ATOM 690 N N . ARG A 1 88 ? -2.290 17.499 12.764 1.00 76.56 88 ARG A N 1
ATOM 691 C CA . ARG A 1 88 ? -1.533 17.745 11.523 1.00 76.56 88 ARG A CA 1
ATOM 692 C C . ARG A 1 88 ? -2.289 17.430 10.240 1.00 76.56 88 ARG A C 1
ATOM 694 O O . ARG A 1 88 ? -2.022 18.058 9.219 1.00 76.56 88 ARG A O 1
ATOM 701 N N . TYR A 1 89 ? -3.174 16.439 10.261 1.00 75.50 89 TYR A N 1
ATOM 702 C CA . TYR A 1 89 ? -3.788 15.930 9.032 1.00 75.50 89 TYR A CA 1
ATOM 703 C C . TYR A 1 89 ? -5.315 15.894 9.060 1.00 75.50 89 TYR A C 1
ATOM 705 O O . TYR A 1 89 ? -5.914 15.789 7.993 1.00 75.50 89 TYR A O 1
ATOM 713 N N . GLY A 1 90 ? -5.940 16.022 10.237 1.00 77.50 90 GLY A N 1
ATOM 714 C CA . GLY A 1 90 ? -7.393 15.949 10.389 1.00 77.50 90 GLY A CA 1
ATOM 715 C C . GLY A 1 90 ? -8.006 14.632 9.883 1.00 77.50 90 GLY A C 1
ATOM 716 O O . GLY A 1 90 ? -7.321 13.736 9.394 1.00 77.50 90 GLY A O 1
ATOM 717 N N . ALA A 1 91 ? -9.326 14.496 10.043 1.00 86.75 91 ALA A N 1
ATOM 718 C CA . ALA A 1 91 ? -10.156 13.460 9.410 1.00 86.75 91 A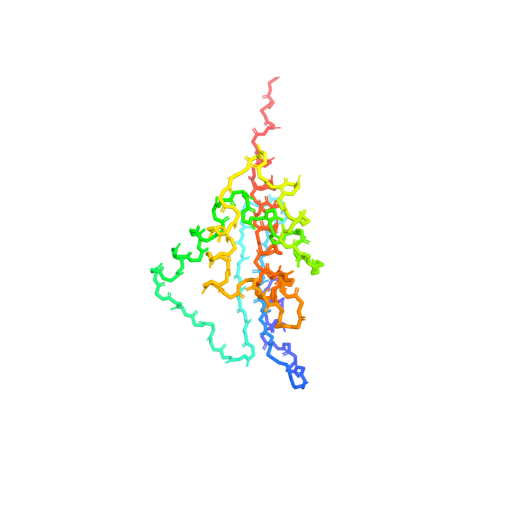LA A CA 1
ATOM 719 C C . ALA A 1 91 ? -9.592 12.014 9.438 1.00 86.75 91 ALA A C 1
ATOM 721 O O . ALA A 1 91 ? -9.713 11.272 8.459 1.00 86.75 91 ALA A O 1
ATOM 722 N N . LEU A 1 92 ? -9.012 11.574 10.565 1.00 91.56 92 LEU A N 1
ATOM 723 C CA . LEU A 1 92 ? -8.390 10.248 10.717 1.00 91.56 92 LEU A CA 1
ATOM 724 C C . LEU A 1 92 ? -9.284 9.105 10.206 1.00 91.56 92 LEU A C 1
ATOM 726 O O . LEU A 1 92 ? -8.835 8.249 9.442 1.00 91.56 92 LEU A O 1
ATOM 730 N N . TYR A 1 93 ? -10.565 9.119 10.579 1.00 91.62 93 TYR A N 1
ATOM 731 C CA . TYR A 1 93 ? -11.538 8.111 10.156 1.00 91.62 93 TYR A CA 1
ATOM 732 C C . TYR A 1 93 ? -11.733 8.062 8.639 1.00 91.62 93 TYR A C 1
ATOM 734 O O . TYR A 1 93 ? -11.874 6.976 8.078 1.00 91.62 93 TYR A O 1
ATOM 742 N N . HIS A 1 94 ? -11.689 9.209 7.956 1.00 92.88 94 HIS A N 1
ATOM 743 C CA . HIS A 1 94 ? -11.759 9.251 6.499 1.00 92.88 94 HIS A CA 1
ATOM 744 C C . HIS A 1 94 ? -10.534 8.567 5.878 1.00 92.88 94 HIS A C 1
ATOM 746 O O . HIS A 1 94 ? -10.674 7.702 5.013 1.00 92.88 94 HIS A O 1
ATOM 752 N N . HIS A 1 95 ? -9.330 8.875 6.367 1.00 94.38 95 HIS A N 1
ATOM 753 C CA . HIS A 1 95 ? -8.105 8.241 5.879 1.00 94.38 95 HIS A CA 1
ATOM 754 C C . HIS A 1 95 ? -8.068 6.730 6.142 1.00 94.38 95 HIS A C 1
ATOM 756 O O . HIS A 1 95 ? -7.718 5.964 5.241 1.00 94.38 95 HIS A O 1
ATOM 762 N N . LEU A 1 96 ? -8.475 6.290 7.337 1.00 94.94 96 LEU A N 1
ATOM 763 C CA . LEU A 1 96 ? -8.592 4.869 7.672 1.00 94.94 96 LEU A CA 1
ATOM 764 C C . LEU A 1 96 ? -9.635 4.166 6.798 1.00 94.94 96 LEU A C 1
ATOM 766 O O . LEU A 1 96 ? -9.386 3.054 6.340 1.00 94.94 96 LEU A O 1
ATOM 770 N N . SER A 1 97 ? -10.773 4.810 6.529 1.00 95.00 97 SER A N 1
ATOM 771 C CA . SER A 1 97 ? -11.820 4.269 5.658 1.00 95.00 97 SER A CA 1
ATOM 772 C C . SER A 1 97 ? -11.309 4.040 4.234 1.00 95.00 97 SER A C 1
ATOM 774 O O . SER A 1 97 ? -11.467 2.946 3.693 1.00 95.00 97 SER A O 1
ATOM 776 N N . VAL A 1 98 ? -10.599 5.017 3.652 1.00 96.00 98 VAL A N 1
ATOM 777 C CA . VAL A 1 98 ? -10.007 4.867 2.313 1.00 96.00 98 VAL A CA 1
ATOM 778 C C . VAL A 1 98 ? -8.983 3.730 2.280 1.00 96.00 98 VAL A C 1
ATOM 780 O O . VAL A 1 98 ? -9.045 2.874 1.399 1.00 96.00 98 VAL A O 1
ATOM 783 N N . LEU A 1 99 ? -8.073 3.668 3.258 1.00 96.31 99 LEU A N 1
ATOM 784 C CA . LEU A 1 99 ? -7.071 2.598 3.332 1.00 96.31 99 LEU A CA 1
ATOM 785 C C . LEU A 1 99 ? -7.698 1.212 3.537 1.00 96.31 99 LEU A C 1
ATOM 787 O O . LEU A 1 99 ? -7.205 0.227 2.989 1.00 96.31 99 LEU A O 1
ATOM 791 N N . ARG A 1 100 ? -8.800 1.124 4.288 1.00 96.06 100 ARG A N 1
ATOM 792 C CA . ARG A 1 100 ? -9.576 -0.112 4.451 1.00 96.06 100 ARG A CA 1
ATOM 793 C C . ARG A 1 100 ? -10.277 -0.531 3.168 1.00 96.06 100 ARG A C 1
ATOM 795 O O . ARG A 1 100 ? -10.227 -1.708 2.828 1.00 96.06 100 ARG A O 1
ATOM 802 N N . LYS A 1 101 ? -10.899 0.409 2.448 1.00 95.38 101 LYS A N 1
ATOM 803 C CA . LYS A 1 101 ? -11.564 0.136 1.164 1.00 95.38 101 LYS A CA 1
ATOM 804 C C . LYS A 1 101 ? -10.588 -0.459 0.144 1.00 95.38 101 LYS A C 1
ATOM 806 O O . LYS A 1 101 ? -10.967 -1.346 -0.606 1.00 95.38 101 LYS A O 1
ATOM 811 N N . MET A 1 102 ? -9.327 -0.028 0.181 1.00 95.06 102 MET A N 1
ATOM 812 C CA . MET A 1 102 ? -8.248 -0.563 -0.659 1.00 95.06 102 MET A CA 1
ATOM 813 C C . MET A 1 102 ? -7.536 -1.792 -0.067 1.00 95.06 102 MET A C 1
ATOM 815 O O . MET A 1 102 ? -6.487 -2.191 -0.566 1.00 95.06 102 MET A O 1
ATOM 819 N N . ASN A 1 103 ? -8.059 -2.376 1.016 1.00 95.75 103 ASN A N 1
ATOM 820 C CA . ASN A 1 103 ? -7.481 -3.526 1.716 1.00 95.75 103 ASN A CA 1
ATOM 821 C C . ASN A 1 103 ? -6.023 -3.326 2.188 1.00 95.75 103 ASN A C 1
ATOM 823 O O . ASN A 1 103 ? -5.273 -4.287 2.343 1.00 95.75 103 ASN A O 1
ATOM 827 N N . MET A 1 104 ? -5.597 -2.083 2.428 1.00 97.38 104 MET A N 1
ATOM 828 C CA . MET A 1 104 ? -4.248 -1.753 2.913 1.00 97.38 104 MET A CA 1
ATOM 829 C C . MET A 1 104 ? -4.160 -1.718 4.440 1.00 97.38 104 MET A C 1
ATOM 831 O O . MET A 1 104 ? -3.084 -1.874 5.014 1.00 97.38 104 MET A O 1
ATOM 835 N N . VAL A 1 105 ? -5.295 -1.515 5.104 1.00 97.12 105 VAL A N 1
ATOM 836 C CA . VAL A 1 105 ? -5.440 -1.534 6.560 1.00 97.12 105 VAL A CA 1
ATOM 837 C C . VAL A 1 105 ? -6.627 -2.418 6.911 1.00 97.12 105 VAL A C 1
ATOM 839 O O . VAL A 1 105 ? -7.639 -2.412 6.214 1.00 97.12 105 VAL A O 1
ATOM 842 N N . ARG A 1 106 ? 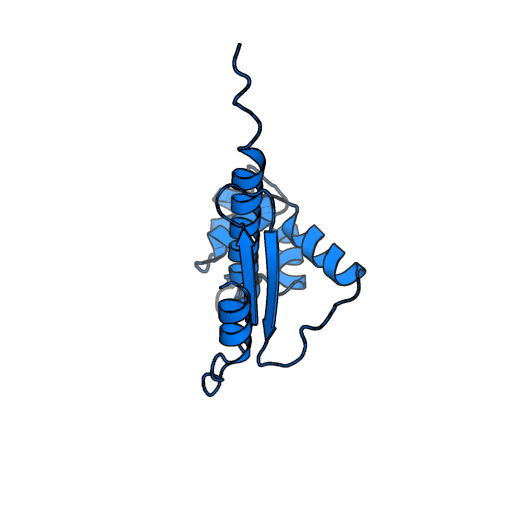-6.525 -3.150 8.018 1.00 96.12 106 ARG A N 1
ATOM 843 C CA . ARG A 1 106 ? -7.629 -3.903 8.617 1.00 96.12 106 ARG A CA 1
ATOM 844 C C . ARG A 1 106 ? -7.898 -3.416 10.034 1.00 96.12 106 ARG A C 1
ATOM 846 O O . ARG A 1 106 ? -6.987 -2.943 10.709 1.00 96.12 106 ARG A O 1
ATOM 853 N N . GLN A 1 107 ? -9.141 -3.567 10.475 1.00 95.12 107 GLN A N 1
ATOM 854 C CA . GLN A 1 107 ? -9.526 -3.388 11.871 1.00 95.12 107 GLN A CA 1
ATOM 855 C C . GLN A 1 107 ? -9.646 -4.769 12.526 1.00 95.12 107 GLN A C 1
ATOM 857 O O . GLN A 1 107 ? -10.319 -5.655 11.998 1.00 95.12 107 GLN A O 1
ATOM 862 N N . GLU A 1 108 ? -8.971 -4.965 13.650 1.00 90.62 108 GLU A N 1
ATOM 863 C CA . GLU A 1 108 ? -8.987 -6.203 14.421 1.00 90.62 108 GLU A CA 1
ATOM 864 C C . GLU A 1 108 ? -10.289 -6.315 15.220 1.00 90.62 108 GLU A C 1
ATOM 866 O O . GLU A 1 108 ? -10.682 -5.381 15.924 1.00 90.62 108 GLU A O 1
ATOM 871 N N . ARG A 1 109 ? -10.960 -7.470 15.114 1.00 75.44 109 ARG A N 1
ATOM 872 C CA . ARG A 1 109 ? -12.302 -7.689 15.679 1.00 75.44 109 ARG A CA 1
ATOM 873 C C . ARG A 1 109 ? -12.334 -7.621 17.205 1.00 75.44 109 ARG A C 1
ATOM 875 O O . ARG A 1 109 ? -13.251 -7.032 17.756 1.00 75.44 109 ARG A O 1
ATOM 882 N N . GLU A 1 110 ? -11.339 -8.193 17.879 1.00 63.34 110 GLU A N 1
ATOM 883 C CA . GLU A 1 110 ? -11.374 -8.361 19.339 1.00 63.34 110 GLU A CA 1
ATOM 884 C C . GLU A 1 110 ? -11.055 -7.087 20.126 1.00 63.34 110 GLU A C 1
ATOM 886 O O . GLU A 1 110 ? -11.338 -7.020 21.318 1.00 63.34 110 GLU A O 1
ATOM 891 N N . ARG A 1 111 ? -10.429 -6.080 19.501 1.00 69.25 111 ARG A N 1
ATOM 892 C CA . ARG A 1 111 ? -9.912 -4.905 20.228 1.00 69.25 111 ARG A CA 1
ATOM 893 C C . ARG A 1 111 ? -10.131 -3.573 19.516 1.00 69.25 111 ARG A C 1
ATOM 895 O O . ARG A 1 111 ? -9.793 -2.536 20.064 1.00 69.25 111 ARG A O 1
ATOM 902 N N . GLY A 1 112 ? -10.649 -3.554 18.288 1.00 86.00 112 GLY A N 1
ATOM 903 C CA . GLY A 1 112 ? -10.836 -2.306 17.538 1.00 86.00 112 GLY A CA 1
ATOM 904 C C . GLY A 1 112 ? -9.529 -1.614 17.126 1.00 86.00 112 GLY A C 1
ATOM 905 O O . GLY A 1 112 ? -9.571 -0.484 16.638 1.00 86.00 112 GLY A O 1
ATOM 906 N N . LYS A 1 113 ? -8.381 -2.286 17.293 1.00 94.19 113 LYS A N 1
ATOM 907 C CA . LYS A 1 113 ? -7.087 -1.837 16.778 1.00 94.19 113 LYS A CA 1
ATOM 908 C C . LYS A 1 113 ? -7.073 -1.872 15.259 1.00 94.19 113 LYS A C 1
ATOM 910 O O . LYS A 1 113 ? -7.755 -2.678 14.633 1.00 94.19 113 LYS A O 1
ATOM 915 N N . TYR A 1 114 ? -6.249 -1.024 14.672 1.00 96.25 114 TYR A N 1
ATOM 916 C CA . TYR A 1 114 ? -5.970 -1.004 13.249 1.00 96.25 114 TYR A CA 1
ATOM 917 C C . TYR A 1 114 ? -4.562 -1.534 13.011 1.00 96.25 114 TYR A C 1
ATOM 919 O O . TYR A 1 114 ? -3.665 -1.282 13.812 1.00 96.25 114 TYR A O 1
ATOM 927 N N . ALA A 1 115 ? -4.369 -2.252 11.909 1.00 96.75 115 ALA A N 1
ATOM 928 C CA . ALA A 1 115 ? -3.068 -2.752 11.478 1.00 96.75 115 ALA A CA 1
ATOM 929 C C . ALA A 1 115 ? -2.968 -2.713 9.950 1.00 96.75 115 ALA A C 1
ATOM 931 O O . ALA A 1 115 ? -3.956 -2.948 9.248 1.00 96.75 115 ALA A O 1
ATOM 932 N N . ALA A 1 116 ? -1.776 -2.435 9.430 1.00 97.19 116 ALA A N 1
ATOM 933 C CA . ALA A 1 116 ? -1.489 -2.545 8.009 1.00 97.19 116 ALA A CA 1
ATOM 934 C C . ALA A 1 116 ? -1.587 -4.016 7.577 1.00 97.19 116 ALA A C 1
ATOM 936 O O . ALA A 1 116 ? -1.141 -4.926 8.277 1.00 97.19 116 ALA A O 1
ATOM 937 N N . THR A 1 117 ? -2.187 -4.257 6.416 1.00 97.44 117 THR A N 1
ATOM 938 C CA . THR A 1 117 ? -2.186 -5.579 5.782 1.00 97.44 117 THR A CA 1
ATOM 939 C C . THR A 1 117 ? -0.866 -5.805 5.042 1.00 97.44 117 THR A C 1
ATOM 941 O O . THR A 1 117 ? -0.071 -4.879 4.862 1.00 97.44 117 THR A O 1
ATOM 944 N N . VAL A 1 118 ? -0.652 -7.021 4.528 1.00 93.62 118 VAL A N 1
ATOM 945 C CA . VAL A 1 118 ? 0.480 -7.311 3.627 1.00 93.62 118 VAL A CA 1
ATOM 946 C C . VAL A 1 118 ? 0.473 -6.375 2.412 1.00 93.62 118 VAL A C 1
ATOM 948 O O . VAL A 1 118 ? 1.525 -5.873 2.028 1.00 93.62 118 VAL A O 1
ATOM 951 N N . VAL A 1 119 ? -0.708 -6.056 1.866 1.00 93.88 119 VAL A N 1
ATOM 952 C CA . VAL A 1 119 ? -0.866 -5.113 0.744 1.00 93.88 119 VAL A CA 1
ATOM 953 C C . VAL A 1 119 ? -0.420 -3.704 1.140 1.00 93.88 119 VAL A C 1
ATOM 955 O O . VAL A 1 119 ? 0.325 -3.066 0.400 1.00 93.88 119 VAL A O 1
ATOM 958 N N . GLY A 1 120 ? -0.817 -3.221 2.321 1.00 96.62 120 GLY A N 1
ATOM 959 C CA . GLY A 1 120 ? -0.404 -1.903 2.813 1.00 96.62 120 GLY A CA 1
ATOM 960 C C . GLY A 1 120 ? 1.104 -1.797 3.051 1.00 96.62 120 GLY A C 1
ATOM 961 O O . GLY A 1 120 ? 1.725 -0.792 2.702 1.00 96.62 120 GLY A O 1
ATOM 962 N N . VAL A 1 121 ? 1.718 -2.855 3.589 1.00 95.88 121 VAL A N 1
ATOM 963 C CA . VAL A 1 121 ? 3.176 -2.928 3.772 1.00 95.88 121 VAL A CA 1
ATOM 964 C C . VAL A 1 121 ? 3.900 -2.977 2.423 1.00 95.88 121 VAL A C 1
ATOM 966 O O . VAL A 1 121 ? 4.874 -2.248 2.228 1.00 95.88 121 VAL A O 1
ATOM 969 N N . ALA A 1 122 ? 3.412 -3.776 1.472 1.00 93.81 122 ALA A N 1
ATOM 970 C CA . ALA A 1 122 ? 3.967 -3.845 0.122 1.00 93.81 122 ALA A CA 1
ATOM 971 C C . ALA A 1 122 ? 3.870 -2.494 -0.610 1.00 93.81 122 ALA A C 1
ATOM 973 O O . ALA A 1 122 ? 4.833 -2.077 -1.252 1.00 93.81 122 ALA A O 1
ATOM 974 N N . ALA A 1 123 ? 2.760 -1.766 -0.451 1.00 94.88 123 ALA A N 1
ATOM 975 C CA . ALA A 1 123 ? 2.590 -0.430 -1.019 1.00 94.88 123 ALA A CA 1
ATOM 976 C C . ALA A 1 123 ? 3.646 0.560 -0.497 1.00 94.88 123 ALA A C 1
ATOM 978 O O . ALA A 1 123 ? 4.220 1.318 -1.278 1.00 94.88 123 ALA A O 1
ATOM 979 N N . LEU A 1 124 ? 3.966 0.525 0.803 1.00 95.00 124 LEU A N 1
ATOM 980 C CA . LEU A 1 124 ? 5.042 1.349 1.365 1.00 95.00 124 LEU A CA 1
ATOM 981 C C . LEU A 1 124 ? 6.413 1.008 0.785 1.00 95.00 124 LEU A C 1
ATOM 983 O O . LEU A 1 124 ? 7.186 1.917 0.482 1.00 95.00 124 LEU A O 1
ATOM 987 N N . LEU A 1 125 ? 6.722 -0.283 0.648 1.00 93.31 125 LEU A N 1
ATOM 988 C CA . LEU A 1 125 ? 7.975 -0.722 0.035 1.00 93.31 125 LEU A CA 1
ATOM 989 C C . LEU A 1 125 ? 8.074 -0.206 -1.402 1.00 93.31 125 LEU A C 1
ATOM 991 O O . LEU A 1 125 ? 9.077 0.411 -1.752 1.00 93.31 125 LEU A O 1
ATOM 995 N N . PHE A 1 126 ? 7.007 -0.363 -2.187 1.00 92.19 126 PHE A N 1
ATOM 996 C CA . PHE A 1 126 ? 6.949 0.115 -3.565 1.00 92.19 126 PHE A CA 1
ATOM 997 C C . PHE A 1 126 ? 7.165 1.631 -3.668 1.00 92.19 126 PHE A C 1
ATOM 999 O O . PHE A 1 126 ? 7.997 2.086 -4.451 1.00 92.19 126 PHE A O 1
ATOM 1006 N N . LEU A 1 127 ? 6.473 2.420 -2.840 1.00 94.06 127 LEU A N 1
ATOM 1007 C CA . LEU A 1 127 ? 6.630 3.876 -2.817 1.00 94.06 127 LEU A CA 1
ATOM 1008 C C . LEU A 1 127 ? 8.042 4.308 -2.413 1.00 94.06 127 LEU A C 1
ATOM 1010 O O . LEU A 1 127 ? 8.588 5.230 -3.016 1.00 94.06 127 LEU A O 1
ATOM 1014 N N . ASN A 1 128 ? 8.646 3.649 -1.420 1.00 92.75 128 ASN A N 1
ATOM 1015 C CA . ASN A 1 128 ? 10.021 3.938 -1.014 1.00 92.75 128 ASN A CA 1
ATOM 1016 C C . ASN A 1 128 ? 11.003 3.638 -2.156 1.00 92.75 128 ASN A C 1
ATOM 1018 O O . ASN A 1 128 ? 11.854 4.472 -2.454 1.00 92.75 128 ASN A O 1
ATOM 1022 N N . THR A 1 129 ? 10.854 2.495 -2.834 1.00 92.06 129 THR A N 1
ATOM 1023 C CA . THR A 1 129 ? 11.668 2.145 -4.005 1.00 92.06 129 THR A CA 1
ATOM 1024 C C . THR A 1 129 ? 11.517 3.182 -5.115 1.00 92.06 129 THR A C 1
ATOM 1026 O O . THR A 1 129 ? 12.521 3.674 -5.631 1.00 92.06 129 THR A O 1
ATOM 1029 N N . LEU A 1 130 ? 10.282 3.576 -5.442 1.00 91.62 130 LEU A N 1
ATOM 1030 C CA . LEU A 1 130 ? 10.011 4.574 -6.474 1.00 91.62 130 LEU A CA 1
ATOM 1031 C C . LEU A 1 130 ? 10.608 5.944 -6.116 1.00 91.62 130 LEU A C 1
ATOM 1033 O O . LEU A 1 130 ? 11.253 6.575 -6.951 1.00 91.62 130 LEU A O 1
ATOM 1037 N N . ALA A 1 131 ? 10.465 6.388 -4.865 1.00 91.31 131 ALA A N 1
ATOM 1038 C CA . ALA A 1 131 ? 11.059 7.635 -4.386 1.00 91.31 131 ALA A CA 1
ATOM 1039 C C . ALA A 1 131 ? 12.596 7.607 -4.457 1.00 91.31 131 ALA A C 1
ATOM 1041 O O . ALA A 1 131 ? 13.216 8.572 -4.908 1.00 91.31 131 ALA A O 1
ATOM 1042 N N . SER A 1 132 ? 13.223 6.491 -4.072 1.00 89.31 132 SER A N 1
ATOM 1043 C CA . SER A 1 132 ? 14.669 6.297 -4.211 1.00 89.31 132 SER A CA 1
ATOM 1044 C C . SER A 1 132 ? 15.117 6.370 -5.669 1.00 89.31 132 SER A C 1
ATOM 1046 O O . SER A 1 132 ? 16.108 7.038 -5.963 1.00 89.31 132 SER A O 1
ATOM 1048 N N . MET A 1 133 ? 14.379 5.749 -6.593 1.00 88.81 133 MET A N 1
ATOM 1049 C CA . MET A 1 133 ? 14.674 5.834 -8.024 1.00 88.81 133 MET A CA 1
ATOM 1050 C C . MET A 1 133 ? 14.594 7.270 -8.541 1.00 88.81 133 MET A C 1
ATOM 1052 O O . MET A 1 133 ? 15.515 7.717 -9.219 1.00 88.81 133 MET A O 1
ATOM 1056 N N . LEU A 1 134 ? 13.540 8.013 -8.185 1.00 88.25 134 LEU A N 1
ATOM 1057 C CA . LEU A 1 134 ? 13.399 9.421 -8.567 1.00 88.25 134 LEU A CA 1
ATOM 1058 C C . LEU A 1 134 ? 14.577 10.261 -8.060 1.00 88.25 134 LEU A C 1
ATOM 1060 O O . LEU A 1 134 ? 15.094 11.098 -8.792 1.00 88.25 134 LEU A O 1
ATOM 1064 N N . ASN A 1 135 ? 15.047 10.012 -6.837 1.00 86.56 135 ASN A N 1
ATOM 1065 C CA . ASN A 1 135 ? 16.205 10.713 -6.283 1.00 86.56 135 ASN A CA 1
ATOM 1066 C C . ASN A 1 135 ? 17.509 10.374 -7.015 1.00 86.56 135 ASN A C 1
ATOM 1068 O O . ASN A 1 135 ? 18.331 11.258 -7.234 1.00 86.56 135 ASN A O 1
ATOM 1072 N N . VAL A 1 136 ? 17.705 9.114 -7.410 1.00 82.38 136 VAL A N 1
ATOM 1073 C CA . VAL A 1 136 ? 18.882 8.693 -8.189 1.00 82.38 136 VAL A CA 1
ATOM 1074 C C . VAL A 1 136 ? 18.851 9.289 -9.598 1.00 82.38 136 VAL A C 1
ATOM 1076 O O . VAL A 1 136 ? 19.874 9.772 -10.075 1.00 82.38 136 VAL A O 1
ATOM 1079 N N . LEU A 1 137 ? 17.688 9.303 -10.251 1.00 77.12 137 LEU A N 1
ATOM 1080 C CA . LEU A 1 137 ? 17.529 9.834 -11.608 1.00 77.12 137 LEU A CA 1
ATOM 1081 C C . LEU A 1 137 ? 17.563 11.366 -11.675 1.00 77.12 137 LEU A C 1
ATOM 1083 O O . LEU A 1 137 ? 17.867 11.902 -12.732 1.00 77.12 137 LEU A O 1
ATOM 1087 N N . LYS A 1 138 ? 17.303 12.075 -10.570 1.00 71.94 138 LYS A N 1
ATOM 1088 C CA . LYS A 1 138 ? 17.497 13.533 -10.470 1.00 71.94 138 LYS A CA 1
ATOM 1089 C C . LYS A 1 138 ? 18.968 13.956 -10.354 1.00 71.94 138 LYS A C 1
ATOM 1091 O O . LYS A 1 138 ? 19.281 15.107 -10.629 1.00 71.94 138 LYS A O 1
ATOM 1096 N N . LYS A 1 139 ? 19.877 13.053 -9.960 1.00 59.22 139 LYS A N 1
ATOM 1097 C CA . LYS A 1 139 ? 21.305 13.358 -9.737 1.00 59.22 139 LYS A CA 1
ATOM 1098 C C . LYS A 1 139 ? 22.237 13.528 -10.968 1.00 59.22 139 LYS A C 1
ATOM 1100 O O . LYS A 1 139 ? 23.420 13.732 -10.712 1.00 59.22 139 LYS A O 1
ATOM 1105 N N . PRO A 1 140 ? 21.831 13.509 -12.258 1.00 52.34 140 PRO A N 1
ATOM 1106 C CA . PRO A 1 140 ? 22.772 13.738 -13.359 1.00 52.34 140 PRO A CA 1
ATOM 1107 C C . PRO A 1 140 ? 22.846 15.179 -13.915 1.00 52.34 140 PRO A C 1
ATOM 1109 O O . PRO A 1 140 ? 23.358 15.335 -15.018 1.00 52.34 140 PRO A O 1
ATOM 1112 N N . SER A 1 141 ? 22.423 16.230 -13.195 1.00 50.28 141 SER A N 1
ATOM 1113 C CA . SER A 1 141 ? 22.429 17.606 -13.756 1.00 50.28 141 SER A CA 1
ATOM 1114 C C . SER A 1 141 ? 23.348 18.640 -13.082 1.00 50.28 141 SER A C 1
ATOM 1116 O O . SER A 1 141 ? 23.437 19.757 -13.578 1.00 50.28 141 SER A O 1
ATOM 1118 N N . GLU A 1 142 ? 24.084 18.310 -12.016 1.00 49.03 142 GLU A N 1
ATOM 1119 C CA . GLU A 1 142 ? 25.042 19.243 -11.382 1.00 49.03 142 GLU A CA 1
ATOM 1120 C C . GLU A 1 142 ? 26.495 18.821 -11.630 1.00 49.03 142 GLU A C 1
ATOM 1122 O O . GLU A 1 142 ? 27.250 18.480 -10.723 1.00 49.03 142 GLU A O 1
ATOM 1127 N N . LYS A 1 143 ? 26.896 18.839 -12.900 1.00 45.25 143 LYS A N 1
ATOM 1128 C CA . LYS A 1 143 ? 28.282 19.120 -13.293 1.00 45.25 143 LYS A CA 1
ATOM 1129 C C . LYS A 1 143 ? 28.247 20.002 -14.533 1.00 45.25 143 LYS A C 1
ATOM 1131 O O . LYS A 1 143 ? 28.495 19.540 -15.641 1.00 45.25 143 LYS A O 1
ATOM 1136 N N . ILE A 1 144 ? 27.917 21.275 -14.335 1.00 37.38 144 ILE A N 1
ATOM 1137 C CA . ILE A 1 144 ? 28.356 22.312 -15.265 1.00 37.38 144 ILE A CA 1
ATOM 1138 C C . ILE A 1 144 ? 29.723 22.747 -14.749 1.00 37.38 144 ILE A C 1
ATOM 1140 O O . ILE A 1 144 ? 29.830 23.379 -13.703 1.00 37.38 144 ILE A O 1
ATOM 1144 N N . PHE A 1 145 ? 30.764 22.309 -15.451 1.00 45.75 145 PHE A N 1
ATOM 1145 C CA . PHE A 1 145 ? 32.065 22.955 -15.393 1.00 45.75 145 PHE A CA 1
ATOM 1146 C C . PHE A 1 145 ? 31.918 24.345 -16.012 1.00 45.75 145 PHE A C 1
ATOM 1148 O O . PHE A 1 145 ? 31.597 24.431 -17.197 1.00 45.75 145 PHE A O 1
ATOM 1155 N N . LEU A 1 146 ? 32.172 25.387 -15.224 1.00 41.97 146 LEU A N 1
ATOM 1156 C CA . LEU A 1 146 ? 32.783 26.639 -15.666 1.00 41.97 146 LEU A CA 1
ATOM 1157 C C . LEU A 1 146 ? 33.758 27.085 -14.577 1.00 41.97 146 LEU A C 1
ATOM 1159 O O . LEU A 1 146 ? 33.327 27.134 -13.404 1.00 41.97 146 LEU A O 1
#

Sequence (146 aa):
MLDRIFRMQKKTPTVEGYDIWSVIIAKERDSPHVSTGCFSTAGIPHNPPPEDLANLALALAHPARIILLRELRVSKYVSELEKTFSDRYGALYHHLSVLRKMNMVRQERERGKYAATVVGVAALLFLNTLASMLNVLKKPSEKIFL

pLDDT: mean 83.75, std 13.06, range [37.38, 97.44]